Protein AF-A0AA42II17-F1 (afdb_monomer_lite)

pLDDT: mean 88.11, std 12.5, range [38.69, 98.19]

Secondary structure (DSSP, 8-state):
------SS--HHHHHHHHHHHHHHHHHHHHHHHHHHHHHHHHHHTT----SPPSS-HHHHHHHHHHHHTT-SSSHHHHHHHTT--HHHHHHHHTT--

Organism: Acinetobacter johnsonii (NCBI:txid40214)

Structure (mmCIF, N/CA/C/O backbone):
data_AF-A0AA42II17-F1
#
_entry.id   AF-A0AA42II17-F1
#
loop_
_atom_site.group_PDB
_atom_site.id
_atom_site.type_symbol
_atom_site.label_atom_id
_atom_site.label_alt_id
_atom_site.label_comp_id
_atom_site.label_asym_id
_atom_site.label_entity_id
_atom_site.label_seq_id
_atom_site.pdbx_PDB_ins_code
_atom_site.Cartn_x
_atom_site.Cartn_y
_atom_site.Cartn_z
_atom_site.occupancy
_atom_site.B_iso_or_equiv
_atom_site.auth_seq_id
_atom_site.auth_comp_id
_atom_site.auth_asym_id
_atom_site.auth_atom_id
_atom_site.pdbx_PDB_model_num
ATOM 1 N N . GLU A 1 1 ? 13.750 -13.078 -37.259 1.00 38.69 1 GLU A N 1
ATOM 2 C CA . GLU A 1 1 ? 15.176 -13.434 -37.119 1.00 38.69 1 GLU A CA 1
ATOM 3 C C . GLU A 1 1 ? 15.443 -13.757 -35.655 1.00 38.69 1 GLU A C 1
ATOM 5 O O . GLU A 1 1 ? 15.057 -12.974 -34.797 1.00 38.69 1 GLU A O 1
ATOM 10 N N . ASN A 1 2 ? 15.986 -14.941 -35.360 1.00 53.53 2 ASN A N 1
ATOM 11 C CA . ASN A 1 2 ? 16.306 -15.369 -33.995 1.00 53.53 2 ASN A CA 1
ATOM 12 C C . ASN A 1 2 ? 17.672 -14.800 -33.609 1.00 53.53 2 ASN A C 1
ATOM 14 O O . ASN A 1 2 ? 18.706 -15.359 -33.976 1.00 53.53 2 ASN A O 1
ATOM 18 N N . ILE A 1 3 ? 17.671 -13.674 -32.899 1.00 62.09 3 ILE A N 1
ATOM 19 C CA . ILE A 1 3 ? 18.895 -13.062 -32.383 1.00 62.09 3 ILE A CA 1
ATOM 20 C C . ILE A 1 3 ? 19.432 -13.978 -31.279 1.00 62.09 3 ILE A C 1
ATOM 22 O O . ILE A 1 3 ? 18.858 -14.067 -30.194 1.00 62.09 3 ILE A O 1
ATOM 26 N N . THR A 1 4 ? 20.485 -14.732 -31.583 1.00 64.31 4 THR A N 1
ATOM 27 C CA . THR A 1 4 ? 21.108 -15.653 -30.628 1.00 64.31 4 THR A CA 1
ATOM 28 C C . THR A 1 4 ? 22.276 -14.926 -29.977 1.00 64.31 4 THR A C 1
ATOM 30 O O . THR A 1 4 ? 23.309 -14.732 -30.609 1.00 64.31 4 THR A O 1
ATOM 33 N N . PHE A 1 5 ? 22.113 -14.499 -28.724 1.00 64.62 5 PHE A N 1
ATOM 34 C CA . PHE A 1 5 ? 23.189 -13.865 -27.962 1.00 64.62 5 PHE A CA 1
ATOM 35 C C . PHE A 1 5 ? 24.195 -14.935 -27.513 1.00 64.62 5 PHE A C 1
ATOM 37 O O . PHE A 1 5 ? 23.946 -15.685 -26.570 1.00 64.62 5 PHE A O 1
ATOM 44 N N . THR A 1 6 ? 25.322 -15.045 -28.216 1.00 64.88 6 THR A N 1
ATOM 45 C CA . THR A 1 6 ? 26.451 -15.904 -27.824 1.00 64.88 6 THR A CA 1
ATOM 46 C C . THR A 1 6 ? 27.394 -15.175 -26.863 1.00 64.88 6 THR A C 1
ATOM 48 O O . THR A 1 6 ? 27.473 -13.953 -26.883 1.00 64.88 6 THR A O 1
ATOM 51 N N . ALA A 1 7 ? 28.153 -15.910 -26.042 1.00 58.88 7 ALA A N 1
ATOM 52 C CA . ALA A 1 7 ? 29.027 -15.349 -25.000 1.00 58.88 7 ALA A CA 1
ATOM 53 C C . ALA A 1 7 ? 30.204 -14.472 -25.503 1.00 58.88 7 ALA A C 1
ATOM 55 O O . ALA A 1 7 ? 30.872 -13.833 -24.690 1.00 58.88 7 ALA A O 1
ATOM 56 N N . GLN A 1 8 ? 30.459 -14.397 -26.816 1.00 62.34 8 GLN A N 1
ATOM 57 C CA . GLN A 1 8 ? 31.323 -13.372 -27.411 1.00 62.34 8 GLN A CA 1
ATOM 58 C C . GLN A 1 8 ? 30.500 -12.093 -27.650 1.00 62.34 8 GLN A C 1
ATOM 60 O O . GLN A 1 8 ? 29.894 -11.928 -28.704 1.00 62.34 8 GLN A O 1
ATOM 65 N N . ALA A 1 9 ? 30.469 -11.190 -26.667 1.00 68.19 9 ALA A N 1
ATOM 66 C CA . ALA A 1 9 ? 29.800 -9.898 -26.807 1.00 68.19 9 ALA A CA 1
ATOM 67 C C . ALA A 1 9 ? 30.607 -8.979 -27.738 1.00 68.19 9 ALA A C 1
ATOM 69 O O . ALA A 1 9 ? 31.660 -8.456 -27.357 1.00 68.19 9 ALA A O 1
ATOM 70 N N . THR A 1 10 ? 30.132 -8.780 -28.967 1.00 84.38 10 THR A N 1
ATOM 71 C CA . THR A 1 10 ? 30.725 -7.790 -29.872 1.00 84.38 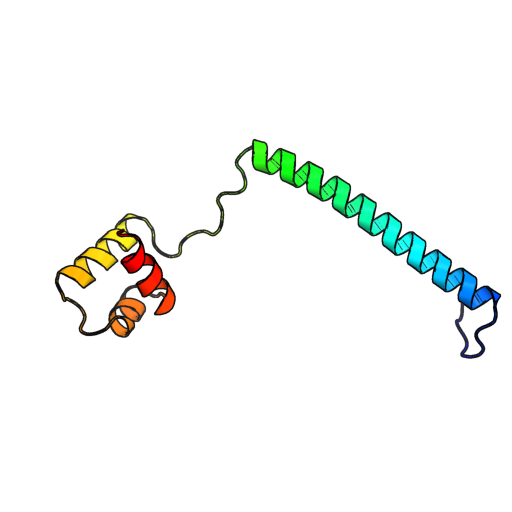10 THR A CA 1
ATOM 72 C C . THR A 1 10 ? 30.362 -6.369 -29.412 1.00 84.38 10 THR A C 1
ATOM 74 O O . THR A 1 10 ? 29.359 -6.174 -28.718 1.00 84.38 10 THR A O 1
ATOM 77 N N . PRO A 1 11 ? 31.125 -5.329 -29.805 1.00 85.44 11 PRO A N 1
ATOM 78 C CA . PRO A 1 11 ? 30.725 -3.943 -29.550 1.00 85.44 11 PRO A CA 1
ATOM 79 C C . PRO A 1 11 ? 29.302 -3.609 -30.041 1.00 85.44 11 PRO A C 1
ATOM 81 O O . PRO A 1 11 ? 28.620 -2.801 -29.414 1.00 85.44 11 PRO A O 1
ATOM 84 N N . MET A 1 12 ? 28.831 -4.265 -31.111 1.00 84.62 12 MET A N 1
ATOM 85 C CA . MET A 1 12 ? 27.470 -4.100 -31.637 1.00 84.62 12 MET A CA 1
ATOM 86 C C . MET A 1 12 ? 26.402 -4.738 -30.741 1.00 84.62 12 MET A C 1
ATOM 88 O O . MET A 1 12 ? 25.355 -4.128 -30.530 1.00 84.62 12 MET A O 1
ATOM 92 N N . ASP A 1 13 ? 26.666 -5.913 -30.163 1.00 84.69 13 ASP A N 1
ATOM 93 C CA . ASP A 1 13 ? 25.730 -6.566 -29.234 1.00 84.69 13 ASP A CA 1
ATOM 94 C C . ASP A 1 13 ? 25.550 -5.738 -27.958 1.00 84.69 13 ASP A C 1
ATOM 96 O O . ASP A 1 13 ? 24.434 -5.578 -27.462 1.00 84.69 13 ASP A O 1
ATOM 100 N N . ASN A 1 14 ? 26.641 -5.144 -27.463 1.00 85.31 14 ASN A N 1
ATOM 101 C CA . ASN A 1 14 ? 26.606 -4.243 -26.312 1.00 85.31 14 ASN A CA 1
ATOM 102 C C . ASN A 1 14 ? 25.786 -2.980 -26.601 1.00 85.31 14 ASN A C 1
ATOM 104 O O . ASN A 1 14 ? 24.976 -2.573 -25.766 1.00 85.31 14 ASN A O 1
ATOM 108 N N . LEU A 1 15 ? 25.962 -2.377 -27.782 1.00 89.38 15 LEU A N 1
ATOM 109 C CA . LEU A 1 15 ? 25.168 -1.223 -28.207 1.00 89.38 15 LEU A CA 1
ATOM 110 C C . LEU A 1 15 ? 23.678 -1.577 -28.308 1.00 89.38 15 LEU A C 1
ATOM 112 O O . LEU A 1 15 ? 22.835 -0.834 -27.808 1.00 89.38 15 LEU A O 1
ATOM 116 N N . MET A 1 16 ? 23.349 -2.719 -28.917 1.00 89.62 16 MET A N 1
ATOM 117 C CA . MET A 1 16 ? 21.963 -3.170 -29.055 1.00 89.62 16 MET A CA 1
ATOM 118 C C . MET A 1 16 ? 21.318 -3.420 -27.689 1.00 89.62 16 MET A C 1
ATOM 120 O O . MET A 1 16 ? 20.205 -2.960 -27.442 1.00 89.62 16 MET A O 1
ATOM 124 N N . LEU A 1 17 ? 22.028 -4.078 -26.770 1.00 88.94 17 LEU A N 1
ATOM 125 C CA . LEU A 1 17 ? 21.543 -4.319 -25.411 1.00 88.94 17 LEU A CA 1
ATOM 126 C C . LEU A 1 17 ? 21.265 -3.007 -24.662 1.00 88.94 17 LEU A C 1
ATOM 128 O O . LEU A 1 17 ? 20.229 -2.876 -24.010 1.00 88.94 17 LEU A O 1
ATOM 132 N N . GLN A 1 18 ? 22.161 -2.025 -24.776 1.00 92.44 18 GLN A N 1
ATOM 133 C CA . GLN A 1 18 ? 21.970 -0.702 -24.174 1.00 92.44 18 GLN A CA 1
ATOM 134 C C . GLN A 1 18 ? 20.757 0.017 -24.763 1.00 92.44 18 GLN A C 1
ATOM 136 O O . GLN A 1 18 ? 19.950 0.569 -24.015 1.00 92.44 18 GLN A O 1
ATOM 141 N N . LEU A 1 19 ? 20.596 -0.026 -26.087 1.00 94.56 19 LEU A N 1
ATOM 142 C CA . LEU A 1 19 ? 19.459 0.582 -26.767 1.00 94.56 19 LEU A CA 1
ATOM 143 C C . LEU A 1 19 ? 18.138 -0.069 -26.335 1.00 94.56 19 LEU A C 1
ATOM 145 O O . LEU A 1 19 ? 17.187 0.636 -26.006 1.00 94.56 19 LEU A O 1
ATOM 149 N N . MET A 1 20 ? 18.088 -1.401 -26.257 1.00 93.75 20 MET A N 1
ATOM 150 C CA . MET A 1 20 ? 16.921 -2.132 -25.752 1.00 93.75 20 MET A CA 1
ATOM 151 C C . MET A 1 20 ? 16.603 -1.769 -24.296 1.00 93.75 20 MET A C 1
ATOM 153 O O . MET A 1 20 ? 15.437 -1.570 -23.955 1.00 93.75 20 MET A O 1
ATOM 157 N N . GLY A 1 21 ? 17.624 -1.630 -23.446 1.00 95.56 21 GLY A N 1
ATOM 158 C CA . GLY A 1 21 ? 17.459 -1.164 -22.068 1.00 95.56 21 GLY A CA 1
ATOM 159 C C . GLY A 1 21 ? 16.877 0.250 -21.992 1.00 95.56 21 GLY A C 1
ATOM 160 O O . GLY A 1 21 ? 15.943 0.491 -21.227 1.00 95.56 21 GLY A O 1
ATOM 161 N N . ALA A 1 22 ? 17.371 1.164 -22.830 1.00 97.00 22 ALA A N 1
ATOM 162 C CA . ALA A 1 22 ? 16.864 2.531 -22.918 1.00 97.00 22 ALA A CA 1
ATOM 163 C C . ALA A 1 22 ? 15.400 2.576 -23.387 1.00 97.00 22 ALA A C 1
ATOM 165 O O . ALA A 1 22 ? 14.590 3.292 -22.799 1.00 97.00 22 ALA A O 1
ATOM 166 N N . PHE A 1 23 ? 15.028 1.768 -24.386 1.00 96.56 23 PHE A N 1
ATOM 167 C CA . PHE A 1 23 ? 13.636 1.658 -24.834 1.00 96.56 23 PHE A CA 1
ATOM 168 C C . PHE A 1 23 ? 12.717 1.097 -23.750 1.00 96.56 23 PHE A C 1
ATOM 170 O O . PHE A 1 23 ? 11.650 1.658 -23.506 1.00 96.56 23 PHE A O 1
ATOM 177 N N . ALA A 1 24 ? 13.138 0.042 -23.050 1.00 96.94 24 ALA A N 1
ATOM 178 C CA . ALA A 1 24 ? 12.353 -0.527 -21.958 1.00 96.94 24 ALA A CA 1
ATOM 179 C C . ALA A 1 24 ? 12.109 0.495 -20.832 1.00 96.94 24 ALA A C 1
ATOM 181 O O . ALA A 1 24 ? 11.014 0.556 -20.264 1.00 96.94 24 ALA A O 1
ATOM 182 N N . GLN A 1 25 ? 13.108 1.326 -20.521 1.00 97.25 25 GLN A N 1
ATOM 183 C CA . GLN A 1 25 ? 12.951 2.420 -19.566 1.00 97.25 25 GLN A CA 1
ATOM 184 C C . GLN A 1 25 ? 11.970 3.482 -20.079 1.00 97.25 25 GLN A C 1
ATOM 186 O O . GLN A 1 25 ? 11.051 3.861 -19.352 1.00 97.25 25 GLN A O 1
ATOM 191 N N . PHE A 1 26 ? 12.124 3.920 -21.326 1.00 97.50 26 PHE A N 1
ATOM 192 C CA . PHE A 1 26 ? 11.244 4.906 -21.948 1.00 97.50 26 PHE A CA 1
ATOM 193 C C . PHE A 1 26 ? 9.772 4.463 -21.943 1.00 97.50 26 PHE A C 1
ATOM 195 O O . PHE A 1 26 ? 8.887 5.207 -21.518 1.00 97.50 26 PHE A O 1
ATOM 202 N N . GLU A 1 27 ? 9.491 3.219 -22.336 1.00 97.56 27 GLU A N 1
ATOM 203 C CA . GLU A 1 27 ? 8.131 2.671 -22.296 1.00 97.56 27 GLU A CA 1
ATOM 204 C C . GLU A 1 27 ? 7.574 2.630 -20.870 1.00 97.56 27 GLU A C 1
ATOM 206 O O . GLU A 1 27 ? 6.404 2.957 -20.635 1.00 97.56 27 GLU A O 1
ATOM 211 N N . ARG A 1 28 ? 8.412 2.273 -19.889 1.00 97.50 28 ARG A N 1
ATOM 212 C CA . ARG A 1 28 ? 8.016 2.268 -18.479 1.00 97.50 28 ARG A CA 1
ATOM 213 C C . ARG A 1 28 ? 7.647 3.666 -17.993 1.00 97.50 28 ARG A C 1
ATOM 215 O O . ARG A 1 28 ? 6.670 3.796 -17.252 1.00 97.50 28 ARG A O 1
ATOM 222 N N . GLU A 1 29 ? 8.389 4.689 -18.396 1.00 98.12 29 GLU A N 1
ATOM 223 C CA . GLU A 1 29 ? 8.103 6.083 -18.049 1.00 98.12 29 GLU A CA 1
ATOM 224 C C . GLU A 1 29 ? 6.748 6.527 -18.615 1.00 98.12 29 GLU A C 1
ATOM 226 O O . GLU A 1 29 ? 5.908 7.009 -17.851 1.00 98.12 29 GLU A O 1
ATOM 231 N N . ILE A 1 30 ? 6.454 6.225 -19.885 1.00 97.94 30 ILE A N 1
ATOM 232 C CA . ILE A 1 30 ? 5.142 6.509 -20.499 1.00 97.94 30 ILE A CA 1
ATOM 233 C C . ILE A 1 30 ? 3.998 5.814 -19.748 1.00 97.94 30 ILE A C 1
ATOM 235 O O . ILE A 1 30 ? 2.949 6.415 -19.489 1.00 97.94 30 ILE A O 1
ATOM 239 N N . ILE A 1 31 ? 4.166 4.539 -19.385 1.00 98.00 31 ILE A N 1
ATOM 240 C CA . ILE A 1 31 ? 3.147 3.790 -18.630 1.00 98.00 31 ILE A CA 1
ATOM 241 C C . ILE A 1 31 ? 2.880 4.463 -17.279 1.00 98.00 31 ILE A C 1
ATOM 243 O O . ILE A 1 31 ? 1.722 4.595 -16.869 1.00 98.00 31 ILE A O 1
ATOM 247 N N . LEU A 1 32 ? 3.931 4.911 -16.590 1.00 98.19 32 LEU A N 1
ATOM 248 C CA . LEU A 1 32 ? 3.811 5.594 -15.303 1.00 98.19 32 LEU A CA 1
ATOM 249 C C . LEU A 1 32 ? 3.126 6.957 -15.432 1.00 98.19 32 LEU A C 1
ATOM 251 O O . LEU A 1 32 ? 2.332 7.310 -14.561 1.00 98.19 32 LEU A O 1
ATOM 255 N N . GLU A 1 33 ? 3.386 7.716 -16.495 1.00 97.75 33 GLU A N 1
ATOM 256 C CA . GLU A 1 33 ? 2.695 8.985 -16.755 1.00 97.75 33 GLU A CA 1
ATOM 257 C C . GLU A 1 33 ? 1.188 8.785 -16.926 1.00 97.75 33 GLU A C 1
ATOM 259 O O . GLU A 1 33 ? 0.393 9.410 -16.218 1.00 97.75 33 GLU A O 1
ATOM 264 N N . ARG A 1 34 ? 0.786 7.835 -17.777 1.00 97.81 34 ARG A N 1
ATOM 265 C CA . ARG A 1 34 ? -0.633 7.496 -17.981 1.00 97.81 34 ARG A CA 1
ATOM 266 C C . ARG A 1 34 ? -1.287 6.991 -16.698 1.00 97.81 34 ARG A C 1
ATOM 268 O O . ARG A 1 34 ? -2.424 7.347 -16.388 1.00 97.81 34 ARG A O 1
ATOM 275 N N . GLN A 1 35 ? -0.567 6.188 -15.914 1.00 97.94 35 GLN A N 1
ATOM 276 C CA . GLN A 1 35 ? -1.051 5.721 -14.619 1.00 97.94 35 GLN A CA 1
ATOM 277 C C . GLN A 1 35 ? -1.284 6.890 -13.654 1.00 97.94 35 GLN A C 1
ATOM 279 O O . GLN A 1 35 ? -2.331 6.936 -13.007 1.00 97.94 35 GLN A O 1
ATOM 284 N N . LYS A 1 36 ? -0.350 7.845 -13.561 1.00 97.81 36 LYS A N 1
ATOM 285 C CA . LYS A 1 36 ? -0.496 9.040 -12.714 1.00 97.81 36 LYS A CA 1
ATOM 286 C C . LYS A 1 36 ? -1.718 9.859 -13.112 1.00 97.81 36 LYS A C 1
ATOM 288 O O . LYS A 1 36 ? -2.465 10.292 -12.235 1.00 97.81 36 LYS A O 1
ATOM 293 N N . GLU A 1 37 ? -1.954 10.040 -14.409 1.00 97.44 37 GLU A N 1
ATOM 294 C CA . GLU A 1 37 ? -3.148 10.727 -14.900 1.00 97.44 37 GLU A CA 1
ATOM 295 C C . GLU A 1 37 ? -4.433 9.996 -14.484 1.00 97.44 37 GLU A C 1
ATOM 297 O O . GLU A 1 37 ? -5.338 10.612 -13.914 1.00 97.44 37 GLU A O 1
ATOM 302 N N . GLY A 1 38 ? -4.484 8.676 -14.676 1.00 97.25 38 GLY A N 1
ATOM 303 C CA . GLY A 1 38 ? -5.616 7.851 -14.252 1.00 97.25 38 GLY A CA 1
ATOM 304 C C . GLY A 1 38 ? -5.864 7.912 -12.741 1.00 97.25 38 GLY A C 1
ATOM 305 O O . GLY A 1 38 ? -7.005 8.087 -12.308 1.00 97.25 38 GLY A O 1
ATOM 306 N N . ILE A 1 39 ? -4.802 7.842 -11.932 1.00 97.06 39 ILE A N 1
ATOM 307 C CA . ILE A 1 39 ? -4.872 7.998 -10.471 1.00 97.06 39 ILE A CA 1
ATOM 308 C C . ILE A 1 39 ? -5.423 9.379 -10.112 1.00 97.06 39 ILE A C 1
ATOM 310 O O . ILE A 1 39 ? -6.306 9.468 -9.262 1.00 97.06 39 ILE A O 1
ATOM 314 N N . ARG A 1 40 ? -4.961 10.453 -10.765 1.00 96.25 40 ARG A N 1
ATOM 315 C CA . ARG A 1 40 ? -5.436 11.824 -10.518 1.00 96.25 40 ARG A CA 1
ATOM 316 C C . ARG A 1 40 ? -6.935 11.956 -10.784 1.00 96.25 40 ARG A C 1
ATOM 318 O O . ARG A 1 40 ? -7.649 12.517 -9.955 1.00 96.25 40 ARG A O 1
ATOM 325 N N . LEU A 1 41 ? -7.424 11.405 -11.894 1.00 97.06 41 LEU A N 1
ATOM 326 C CA . LEU A 1 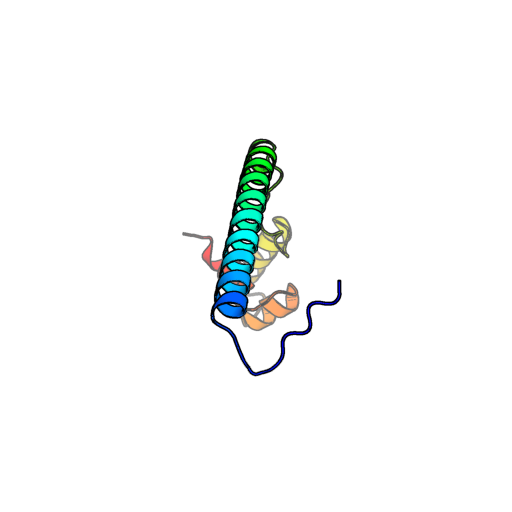41 ? -8.854 11.398 -12.223 1.00 97.06 41 LEU A CA 1
ATOM 327 C C . LEU A 1 41 ? -9.666 10.567 -11.217 1.00 97.06 41 LEU A C 1
ATOM 329 O O . LEU A 1 41 ? -10.703 11.018 -10.734 1.00 97.06 41 LEU A O 1
ATOM 333 N N . ALA A 1 42 ? -9.187 9.378 -10.848 1.00 96.00 42 ALA A N 1
ATOM 334 C CA . ALA A 1 42 ? -9.846 8.523 -9.861 1.00 96.00 42 ALA A CA 1
ATOM 335 C C . ALA A 1 42 ? -9.864 9.145 -8.451 1.00 96.00 42 ALA A C 1
ATOM 337 O O . ALA A 1 42 ? -10.853 9.005 -7.728 1.00 96.00 42 ALA A O 1
ATOM 338 N N . ALA A 1 43 ? -8.802 9.857 -8.071 1.00 93.62 43 ALA A N 1
ATOM 339 C CA . ALA A 1 43 ? -8.724 10.613 -6.827 1.00 93.62 43 ALA A CA 1
ATOM 340 C C . ALA A 1 43 ? -9.700 11.796 -6.822 1.00 93.62 43 ALA A C 1
ATOM 342 O O . ALA A 1 43 ? -10.428 11.958 -5.847 1.00 93.62 43 ALA A O 1
ATOM 343 N N . ALA A 1 44 ? -9.794 12.555 -7.921 1.00 94.25 44 ALA A N 1
ATOM 344 C CA . ALA A 1 44 ? -10.783 13.627 -8.072 1.00 94.25 44 ALA A CA 1
ATOM 345 C C . ALA A 1 44 ? -12.232 13.106 -7.987 1.00 94.25 44 ALA A C 1
ATOM 347 O O . ALA A 1 44 ? -13.104 13.780 -7.450 1.00 94.25 44 ALA A O 1
ATOM 348 N N . GLN A 1 45 ? -12.480 11.878 -8.451 1.00 96.00 45 GLN A N 1
ATOM 349 C CA . GLN A 1 45 ? -13.763 11.175 -8.308 1.00 96.00 45 GLN A CA 1
ATOM 350 C C . GLN A 1 45 ? -13.986 10.560 -6.911 1.00 96.00 45 GLN A C 1
ATOM 352 O O . GLN A 1 45 ? -15.003 9.906 -6.687 1.00 96.00 45 GLN A O 1
ATOM 357 N N . GLY A 1 46 ? -13.041 10.696 -5.975 1.00 92.56 46 GLY A N 1
ATOM 358 C CA . GLY A 1 46 ? -13.163 10.162 -4.616 1.00 92.56 46 GLY A CA 1
ATOM 359 C C . GLY A 1 46 ? -13.134 8.631 -4.519 1.00 92.56 46 GLY A C 1
ATOM 360 O O . GLY A 1 46 ? -13.619 8.066 -3.536 1.00 92.56 46 GLY A O 1
ATOM 361 N N . LYS A 1 47 ? -12.581 7.926 -5.519 1.00 93.31 47 LYS A N 1
ATOM 362 C CA . LYS A 1 47 ? -12.538 6.449 -5.529 1.00 93.31 47 LYS A CA 1
ATOM 363 C C . LYS A 1 47 ? -11.635 5.870 -4.436 1.00 93.31 47 LYS A C 1
ATOM 365 O O . LYS A 1 47 ? -11.919 4.796 -3.909 1.00 93.31 47 LYS A O 1
ATOM 370 N N . TYR A 1 48 ? -10.558 6.567 -4.076 1.00 90.38 48 TYR A N 1
ATOM 371 C CA . TYR A 1 48 ? -9.622 6.110 -3.049 1.00 90.38 48 TYR A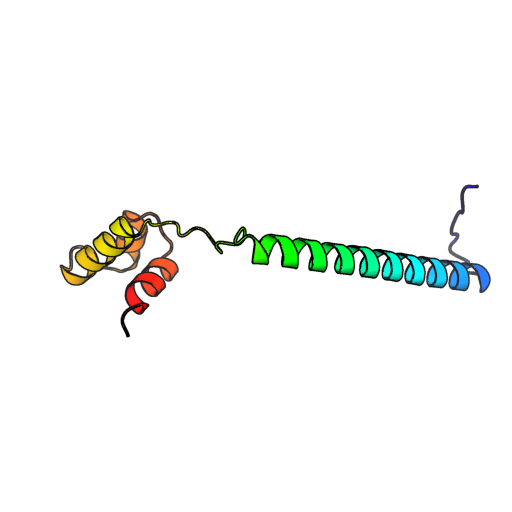 CA 1
ATOM 372 C C . TYR A 1 48 ? -10.128 6.465 -1.647 1.00 90.38 48 TYR A C 1
ATOM 374 O O . TYR A 1 48 ? -9.987 7.595 -1.193 1.00 90.38 48 TYR A O 1
ATOM 382 N N . LYS A 1 49 ? -10.679 5.474 -0.938 1.00 87.75 49 LYS A N 1
ATOM 383 C CA . LYS A 1 49 ? -11.165 5.607 0.452 1.00 87.75 49 LYS A CA 1
ATOM 384 C C . LYS A 1 49 ? -10.168 5.097 1.503 1.00 87.75 49 LYS A C 1
ATOM 386 O O . LYS A 1 49 ? -10.514 4.919 2.667 1.00 87.75 49 LYS A O 1
ATOM 391 N N . GLY A 1 50 ? -8.924 4.855 1.087 1.00 88.31 50 GLY A N 1
ATOM 392 C CA . GLY A 1 50 ? -7.895 4.248 1.925 1.00 88.31 50 GLY A CA 1
ATOM 393 C C . GLY A 1 50 ? -8.167 2.773 2.230 1.00 88.31 50 GLY A C 1
ATOM 394 O O . GLY A 1 50 ? -8.963 2.105 1.569 1.00 88.31 50 GLY A O 1
ATOM 395 N N . ARG A 1 51 ? -7.460 2.243 3.232 1.00 85.69 51 ARG A N 1
ATOM 396 C CA . ARG A 1 51 ? -7.630 0.859 3.680 1.00 85.69 51 ARG A CA 1
ATOM 397 C C . ARG A 1 51 ? -8.945 0.718 4.445 1.00 85.69 51 ARG A C 1
ATOM 399 O O . ARG A 1 51 ? -9.157 1.426 5.424 1.00 85.69 51 ARG A O 1
ATOM 406 N N . VAL A 1 52 ? -9.759 -0.265 4.069 1.00 86.06 52 VAL A N 1
ATOM 407 C CA . VAL A 1 52 ? -10.956 -0.635 4.835 1.00 86.06 52 VAL A CA 1
ATOM 408 C C . VAL A 1 52 ? -10.536 -1.124 6.225 1.00 86.06 52 VAL A C 1
ATOM 410 O O . VAL A 1 52 ? -9.705 -2.028 6.363 1.00 86.06 52 VAL A O 1
ATOM 413 N N . HIS A 1 53 ? -11.070 -0.484 7.266 1.00 87.25 53 HIS A N 1
ATOM 414 C CA . HIS A 1 53 ? -10.850 -0.898 8.648 1.00 87.25 53 HIS A CA 1
ATOM 415 C C . HIS A 1 53 ? -11.575 -2.219 8.927 1.00 87.25 53 HIS A C 1
ATOM 417 O O . HIS A 1 53 ? -12.686 -2.429 8.455 1.00 87.25 53 HIS A O 1
ATOM 423 N N . LYS A 1 54 ? -10.935 -3.116 9.694 1.00 87.81 54 LYS A N 1
ATOM 424 C CA . LYS A 1 54 ? -11.513 -4.431 10.027 1.00 87.81 54 LYS A CA 1
ATOM 425 C C . LYS A 1 54 ? -12.721 -4.318 10.965 1.00 87.81 54 LYS A C 1
ATOM 427 O O . LYS A 1 54 ? -13.616 -5.144 10.882 1.00 87.81 54 LYS A O 1
ATOM 432 N N . LEU A 1 55 ? -12.733 -3.297 11.824 1.00 90.19 55 LEU A N 1
ATOM 433 C CA . LEU A 1 55 ? -13.871 -2.990 12.683 1.00 90.19 55 LEU A CA 1
ATOM 434 C C . LEU A 1 55 ? -14.666 -1.843 12.070 1.00 90.19 55 LEU A C 1
ATOM 436 O O . LEU A 1 55 ? -14.078 -0.856 11.614 1.00 90.19 55 LEU A O 1
ATOM 440 N N . ASN A 1 56 ? -15.990 -1.967 12.091 1.00 89.94 56 ASN A N 1
ATOM 441 C CA . ASN A 1 56 ? -16.871 -0.841 11.810 1.00 89.94 56 ASN A CA 1
ATOM 442 C C . ASN A 1 56 ? -16.818 0.182 12.978 1.00 89.94 56 ASN A C 1
ATOM 444 O O . ASN A 1 56 ? -16.255 -0.114 14.039 1.00 89.94 56 ASN A O 1
ATOM 448 N N . PRO A 1 57 ? -17.354 1.405 12.809 1.00 88.56 57 PRO A N 1
ATOM 449 C CA . PRO A 1 57 ? -17.307 2.428 13.855 1.00 88.56 57 PRO A CA 1
ATOM 450 C C . PRO A 1 57 ? -17.937 1.990 15.183 1.00 88.56 57 PRO A C 1
ATOM 452 O O . PRO A 1 57 ? -17.420 2.342 16.241 1.00 88.56 57 PRO A O 1
ATOM 455 N N . ASP A 1 58 ? -19.004 1.195 15.139 1.00 91.38 58 ASP A N 1
ATOM 456 C CA . ASP A 1 58 ? -19.718 0.746 16.337 1.00 91.38 58 ASP A CA 1
ATOM 457 C C . ASP A 1 58 ? -18.938 -0.330 17.098 1.00 91.38 58 ASP A C 1
ATOM 459 O O . ASP A 1 58 ? -18.812 -0.260 18.314 1.00 91.38 58 ASP A O 1
ATOM 463 N N . GLN A 1 59 ? -18.301 -1.264 16.392 1.00 91.69 59 GLN A N 1
ATOM 464 C CA . GLN A 1 59 ? -17.374 -2.242 16.960 1.00 91.69 59 GLN A CA 1
ATOM 465 C C . GLN A 1 59 ? -16.130 -1.566 17.530 1.00 91.69 59 GLN A C 1
ATOM 467 O O . GLN A 1 59 ? -15.614 -1.996 18.556 1.00 91.69 59 GLN A O 1
ATOM 472 N N . ALA A 1 60 ? -15.639 -0.502 16.890 1.00 91.38 60 ALA A N 1
ATOM 473 C CA . ALA A 1 60 ? -14.520 0.269 17.417 1.00 91.38 60 ALA A CA 1
ATOM 474 C C . ALA A 1 60 ? -14.892 0.997 18.721 1.00 91.38 60 ALA A C 1
ATOM 476 O O . ALA A 1 60 ? -14.054 1.065 19.619 1.00 91.38 60 ALA A O 1
ATOM 477 N N . LYS A 1 61 ? -16.130 1.499 18.844 1.00 91.31 61 LYS A N 1
ATOM 478 C CA . LYS A 1 61 ? -16.665 2.053 20.100 1.00 91.31 61 LYS A CA 1
ATOM 479 C C . LYS A 1 61 ? -16.857 0.968 21.156 1.00 91.31 61 LYS A C 1
ATOM 481 O O . LYS A 1 61 ? -16.396 1.148 22.273 1.00 91.31 61 LYS A O 1
ATOM 486 N N . ALA A 1 62 ? -17.448 -0.168 20.792 1.00 92.31 62 ALA A N 1
ATOM 487 C CA . ALA A 1 62 ? -17.631 -1.300 21.697 1.00 92.31 62 ALA A CA 1
ATOM 488 C C . ALA A 1 62 ? -16.289 -1.823 22.233 1.00 92.31 62 ALA A C 1
ATOM 490 O O . ALA A 1 62 ? -16.173 -2.142 23.410 1.00 92.31 62 ALA A O 1
ATOM 491 N N . LEU A 1 63 ? -15.246 -1.848 21.395 1.00 92.94 63 LEU A N 1
ATOM 492 C CA . LEU A 1 63 ? -13.888 -2.189 21.816 1.00 92.94 63 LEU A CA 1
ATOM 493 C C . LEU A 1 63 ? -13.340 -1.210 22.859 1.00 92.94 63 LEU A C 1
ATOM 495 O O . LEU A 1 63 ? -12.661 -1.637 23.789 1.00 92.94 63 LEU A O 1
ATOM 499 N N . GLN A 1 64 ? -13.599 0.089 22.687 1.00 90.94 64 GLN A N 1
ATOM 500 C CA . GLN A 1 64 ? -13.171 1.123 23.633 1.00 90.94 64 GLN A CA 1
ATOM 501 C C . GLN A 1 64 ? -13.932 0.998 24.953 1.00 90.94 64 GLN A C 1
ATOM 503 O O . GLN A 1 64 ? -13.303 0.895 25.996 1.00 90.94 64 GLN A O 1
ATOM 508 N N . GLN A 1 65 ? -15.260 0.882 24.898 1.00 92.19 65 GLN A N 1
ATOM 509 C CA . GLN A 1 65 ? -16.100 0.692 26.082 1.00 92.19 65 GLN A CA 1
ATOM 510 C C . GLN A 1 65 ? -15.696 -0.557 26.866 1.00 92.19 65 GLN A C 1
ATOM 512 O O . GLN A 1 65 ? -15.459 -0.475 28.063 1.00 92.19 65 GLN A O 1
ATOM 517 N N . ALA A 1 66 ? -15.494 -1.690 26.190 1.00 91.62 66 ALA A N 1
ATOM 518 C CA . ALA A 1 66 ? -15.067 -2.919 26.849 1.00 91.62 66 ALA A CA 1
ATOM 519 C C . ALA A 1 66 ? -13.669 -2.817 27.488 1.00 91.62 66 ALA A C 1
ATOM 521 O O . ALA A 1 66 ? -13.366 -3.539 28.441 1.00 91.62 66 ALA A O 1
ATOM 522 N N . TRP A 1 67 ? -12.802 -1.947 26.959 1.00 91.75 67 TRP A N 1
ATOM 523 C CA . TRP A 1 67 ? -11.515 -1.639 27.577 1.00 91.75 67 TRP A CA 1
ATOM 524 C C . TRP A 1 67 ? -11.679 -0.737 28.809 1.00 91.75 67 TRP A C 1
ATOM 526 O O . TRP A 1 67 ? -11.081 -1.028 29.843 1.00 91.75 67 TRP A O 1
ATOM 536 N N . ASP A 1 68 ? -12.503 0.306 28.716 1.00 90.38 68 ASP A N 1
ATOM 537 C CA . ASP A 1 68 ? -12.739 1.277 29.793 1.00 90.38 68 ASP A CA 1
ATOM 538 C C . ASP A 1 68 ? -13.505 0.662 30.976 1.00 90.38 68 ASP A C 1
ATOM 540 O O . ASP A 1 68 ? -13.200 0.943 32.133 1.00 90.38 68 ASP A O 1
ATOM 544 N N . GLU A 1 69 ? -14.444 -0.243 30.699 1.00 92.50 69 GLU A N 1
ATOM 545 C CA . GLU A 1 69 ? -15.195 -1.028 31.689 1.00 92.50 69 GLU A CA 1
ATOM 546 C C . GLU A 1 69 ? -14.361 -2.163 32.310 1.00 92.50 69 GLU A C 1
ATOM 548 O O . GLU A 1 69 ? -14.816 -2.847 33.226 1.00 92.50 69 GLU A O 1
ATOM 553 N N . GLY A 1 70 ? -13.135 -2.392 31.823 1.00 90.00 70 GLY A N 1
ATOM 554 C CA . GLY A 1 70 ? -12.245 -3.427 32.349 1.00 90.00 70 GLY A CA 1
ATOM 555 C C . GLY A 1 70 ? -12.726 -4.858 32.087 1.00 90.00 70 GLY A C 1
ATOM 556 O O . GLY A 1 70 ? -12.318 -5.774 32.800 1.00 90.00 70 GLY A O 1
ATOM 557 N N . MET A 1 71 ? -13.556 -5.080 31.058 1.00 89.12 71 MET A N 1
ATOM 558 C CA . MET A 1 71 ? -14.124 -6.399 30.732 1.00 89.12 71 MET A CA 1
ATOM 559 C C . MET A 1 71 ? -13.061 -7.446 30.362 1.00 89.12 71 MET A C 1
ATOM 561 O O . MET A 1 71 ? -13.316 -8.647 30.436 1.00 89.12 71 MET A O 1
ATOM 565 N N . TYR A 1 72 ? -11.869 -7.003 29.950 1.00 90.56 72 TYR A N 1
ATOM 566 C CA . TYR A 1 72 ? -10.763 -7.865 29.541 1.00 90.56 72 TYR A CA 1
ATOM 567 C C . TYR A 1 72 ? -9.493 -7.553 30.330 1.00 90.56 72 TYR A C 1
ATOM 569 O O . TYR A 1 72 ? -9.044 -6.411 30.391 1.00 90.56 72 TYR A O 1
ATOM 577 N N . SER A 1 73 ? -8.844 -8.596 30.855 1.00 88.00 73 SER A N 1
ATOM 578 C CA . SER A 1 73 ? -7.623 -8.467 31.662 1.00 88.00 73 SER A CA 1
ATOM 579 C C . SER A 1 73 ? -6.395 -8.025 30.858 1.00 88.00 73 SER A C 1
ATOM 581 O O . SER A 1 73 ? -5.428 -7.518 31.426 1.00 88.00 73 SER A O 1
ATOM 583 N N . SER A 1 74 ? -6.394 -8.210 29.533 1.00 92.25 74 SER A N 1
ATOM 584 C CA . SER A 1 74 ? -5.272 -7.818 28.683 1.00 92.25 74 SER A CA 1
ATOM 585 C C . SER A 1 74 ? -5.702 -7.323 27.300 1.00 92.25 74 SER A C 1
ATOM 587 O O . SER A 1 74 ? -6.708 -7.743 26.728 1.00 92.25 74 SER A O 1
ATOM 589 N N . LYS A 1 75 ? -4.858 -6.476 26.692 1.00 91.00 75 LYS A N 1
ATOM 590 C CA . LYS A 1 75 ? -5.014 -6.038 25.291 1.00 91.00 75 LYS A CA 1
ATOM 591 C C . LYS A 1 75 ? -4.885 -7.192 24.288 1.00 91.00 75 LYS A C 1
ATOM 593 O O . LYS A 1 75 ? -5.252 -7.019 23.131 1.00 91.00 75 LYS A O 1
ATOM 598 N N . VAL A 1 76 ? -4.326 -8.336 24.694 1.00 93.94 76 VAL A N 1
ATOM 599 C CA . VAL A 1 76 ? -4.252 -9.548 23.863 1.00 93.94 76 VAL A CA 1
ATOM 600 C C . VAL A 1 76 ? -5.604 -10.250 23.838 1.00 93.94 76 VAL A C 1
ATOM 602 O O . VAL A 1 76 ? -6.043 -10.669 22.772 1.00 93.94 76 VAL A O 1
ATOM 605 N N . ASP A 1 77 ? -6.282 -10.331 24.978 1.00 92.50 77 ASP A N 1
ATOM 606 C CA . ASP A 1 77 ? -7.592 -10.980 25.073 1.00 92.50 77 ASP A CA 1
ATOM 607 C C . ASP A 1 77 ? -8.665 -10.144 24.378 1.00 92.50 77 ASP A C 1
ATOM 609 O O . ASP A 1 77 ? -9.456 -10.682 23.607 1.00 92.50 77 ASP A O 1
ATOM 613 N N . LEU A 1 78 ? -8.586 -8.816 24.513 1.00 92.88 78 LEU A N 1
ATOM 614 C CA . LEU A 1 78 ? -9.404 -7.888 23.732 1.00 92.88 78 LEU A CA 1
ATOM 615 C C . LEU A 1 78 ? -9.161 -8.047 22.220 1.00 92.88 78 LEU A C 1
ATOM 617 O O . LEU A 1 78 ? -10.098 -8.053 21.427 1.00 92.88 78 LEU A O 1
ATOM 621 N N . ALA A 1 79 ? -7.903 -8.226 21.803 1.00 94.19 79 ALA A N 1
ATOM 622 C CA . ALA A 1 79 ? -7.568 -8.443 20.397 1.00 94.19 79 ALA A CA 1
ATOM 623 C C . ALA A 1 79 ? -8.198 -9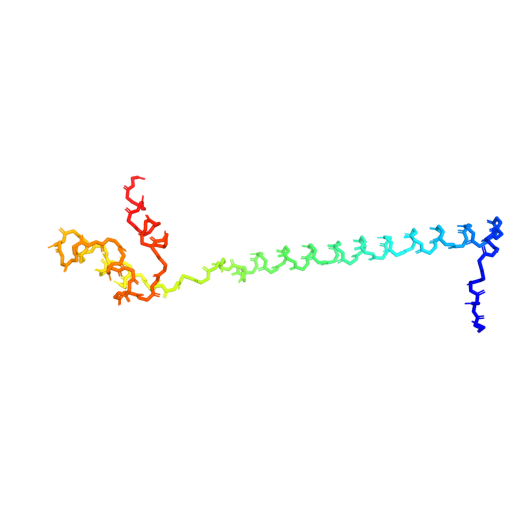.733 19.849 1.00 94.19 79 ALA A C 1
ATOM 625 O O . ALA A 1 79 ? -8.737 -9.726 18.746 1.00 94.19 79 ALA A O 1
ATOM 626 N N . LYS A 1 80 ? -8.162 -10.821 20.630 1.00 94.44 80 LYS A N 1
ATOM 627 C CA . LYS A 1 80 ? -8.791 -12.099 20.270 1.00 94.44 80 LYS A CA 1
ATOM 628 C C . LYS A 1 80 ? -10.311 -11.975 20.183 1.00 94.44 80 LYS A C 1
ATOM 630 O O . LYS A 1 80 ? -10.889 -12.452 19.214 1.00 94.44 80 LYS A O 1
ATOM 635 N N . ALA A 1 81 ? -10.940 -11.313 21.155 1.00 92.38 81 ALA A N 1
ATOM 636 C CA . ALA A 1 81 ? -12.392 -11.147 21.201 1.00 92.38 81 ALA A CA 1
ATOM 637 C C . ALA A 1 81 ? -12.941 -10.369 19.994 1.00 92.38 81 ALA A C 1
ATOM 639 O O . ALA A 1 81 ? -13.990 -10.713 19.460 1.00 92.38 81 ALA A O 1
ATOM 640 N N . PHE A 1 82 ? -12.205 -9.356 19.533 1.00 91.12 82 PHE A N 1
ATOM 641 C CA . PHE A 1 82 ? -12.577 -8.535 18.377 1.00 91.12 82 PHE A CA 1
ATOM 642 C C . PHE A 1 82 ? -11.948 -9.014 17.057 1.00 91.12 82 PHE A C 1
ATOM 644 O O . PHE A 1 82 ? -12.022 -8.303 16.057 1.00 91.12 82 PHE A O 1
ATOM 651 N N . ASP A 1 83 ? -11.307 -10.189 17.048 1.00 93.81 83 ASP A N 1
ATOM 652 C CA . ASP A 1 83 ? -10.582 -10.757 15.904 1.00 93.81 83 ASP A CA 1
ATOM 653 C C . ASP A 1 83 ? -9.663 -9.730 15.206 1.00 93.81 83 ASP A C 1
ATOM 655 O O . ASP A 1 83 ? -9.703 -9.492 13.999 1.00 93.81 83 ASP A O 1
ATOM 659 N N . ILE A 1 84 ? -8.812 -9.048 15.963 1.00 93.81 84 ILE A N 1
ATOM 660 C CA . ILE A 1 84 ? -7.837 -8.094 15.427 1.00 93.81 84 ILE A CA 1
ATOM 661 C C . ILE A 1 84 ? -6.448 -8.358 15.998 1.00 93.81 84 ILE A C 1
ATOM 663 O O . ILE A 1 84 ? -6.266 -9.071 16.977 1.00 93.81 84 ILE A O 1
ATOM 667 N N . SER A 1 85 ? -5.417 -7.774 15.384 1.00 93.88 85 SER A N 1
ATOM 668 C CA . SER A 1 85 ? -4.073 -7.868 15.949 1.00 93.88 85 SER A CA 1
ATOM 669 C C . SER A 1 85 ? -3.951 -7.019 17.214 1.00 93.88 85 SER A C 1
ATOM 671 O O . SER A 1 85 ? -4.554 -5.949 17.326 1.00 93.88 85 SER A O 1
ATOM 673 N N . ARG A 1 86 ? -3.072 -7.426 18.136 1.00 93.44 86 ARG A N 1
ATOM 674 C CA . ARG A 1 86 ? -2.724 -6.627 19.324 1.00 93.44 86 ARG A CA 1
ATOM 675 C C . ARG A 1 86 ? -2.336 -5.187 18.956 1.00 93.44 86 ARG A C 1
ATOM 677 O O . ARG A 1 86 ? -2.718 -4.245 19.638 1.00 93.44 86 ARG A O 1
ATOM 684 N N . GLN A 1 87 ? -1.618 -5.000 17.847 1.00 92.81 87 GLN A N 1
ATOM 685 C CA . GLN A 1 87 ? -1.244 -3.668 17.357 1.00 92.81 87 GLN A CA 1
ATOM 686 C C . GLN A 1 87 ? -2.451 -2.851 16.878 1.00 92.81 87 GLN A C 1
ATOM 688 O O . GLN A 1 87 ? -2.483 -1.633 17.039 1.00 92.81 87 GLN A O 1
ATOM 693 N N . ALA A 1 88 ? -3.469 -3.496 16.303 1.00 91.81 88 ALA A N 1
ATOM 694 C CA . ALA A 1 88 ? -4.711 -2.819 15.956 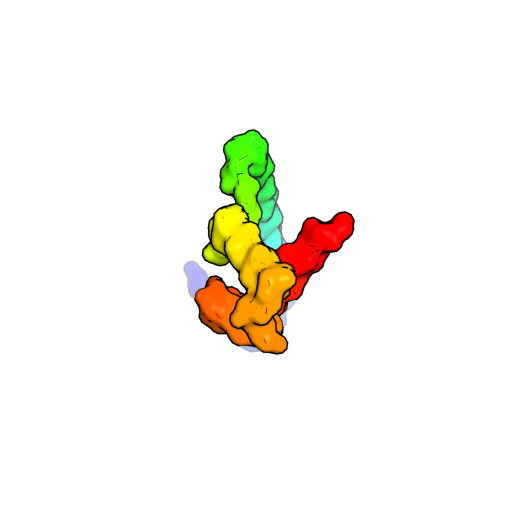1.00 91.81 88 ALA A CA 1
ATOM 695 C C . ALA A 1 88 ? -5.451 -2.325 17.205 1.00 91.81 88 ALA A C 1
ATOM 697 O O . ALA A 1 88 ? -5.900 -1.184 17.184 1.00 91.81 88 ALA A O 1
ATOM 698 N N . VAL A 1 89 ? -5.480 -3.104 18.295 1.00 92.75 89 VAL A N 1
ATOM 699 C CA . VAL A 1 89 ? -6.029 -2.657 19.590 1.00 92.75 89 VAL A CA 1
ATOM 700 C C . VAL A 1 89 ? -5.346 -1.372 20.054 1.00 92.75 89 VAL A C 1
ATOM 702 O O . VAL A 1 89 ? -6.022 -0.379 20.296 1.00 92.75 89 VAL A O 1
ATOM 705 N N . TYR A 1 90 ? -4.008 -1.334 20.092 1.00 92.50 90 TYR A N 1
ATOM 706 C CA . TYR A 1 90 ? -3.287 -0.109 20.465 1.00 92.50 90 TYR A CA 1
ATOM 707 C C . TYR A 1 90 ? -3.632 1.080 19.564 1.00 92.50 90 TYR A C 1
ATOM 709 O O . TYR A 1 90 ? -3.774 2.189 20.063 1.00 92.50 90 TYR A O 1
ATOM 717 N N . ARG A 1 91 ? -3.797 0.877 18.251 1.00 90.31 91 ARG A N 1
ATOM 718 C CA . ARG A 1 91 ? -4.196 1.960 17.334 1.00 90.31 91 ARG A CA 1
ATOM 719 C C . ARG A 1 91 ? -5.610 2.472 17.596 1.00 90.31 91 ARG A C 1
ATOM 721 O O . ARG A 1 91 ? -5.824 3.672 17.469 1.00 90.31 91 ARG A O 1
ATOM 728 N N . TYR A 1 92 ? -6.552 1.593 17.937 1.00 89.81 92 TYR A N 1
ATOM 729 C CA . TYR A 1 92 ? -7.915 2.004 18.278 1.00 89.81 92 TYR A CA 1
ATOM 730 C C . TYR A 1 92 ? -7.969 2.736 19.621 1.00 8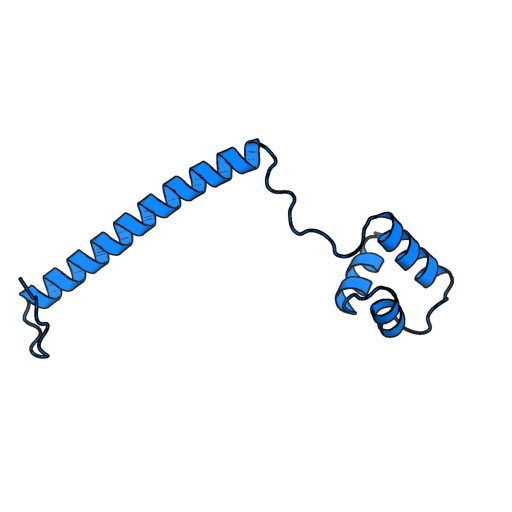9.81 92 TYR A C 1
ATOM 732 O O . TYR A 1 92 ? -8.653 3.746 19.710 1.00 89.81 92 TYR A O 1
ATOM 740 N N . LEU A 1 93 ? -7.190 2.298 20.614 1.00 88.88 93 LEU A N 1
ATOM 741 C CA . LEU A 1 93 ? -7.132 2.937 21.934 1.00 88.88 93 LEU A CA 1
ATOM 742 C C . LEU A 1 93 ? -6.298 4.235 21.949 1.00 88.88 93 LEU A C 1
ATOM 744 O O . LEU A 1 93 ? -6.571 5.127 22.738 1.00 88.88 93 LEU A O 1
ATOM 748 N N . LYS A 1 94 ? -5.294 4.381 21.069 1.00 83.75 94 LYS A N 1
ATOM 749 C CA . LYS A 1 94 ? -4.451 5.593 20.968 1.00 83.75 94 LYS A CA 1
ATOM 750 C C . LYS A 1 94 ? -5.177 6.790 20.341 1.00 83.75 94 LYS A C 1
ATOM 752 O O . LYS A 1 94 ? -4.693 7.908 20.449 1.00 83.75 94 LYS A O 1
ATOM 757 N N . LYS A 1 95 ? -6.307 6.583 19.659 1.00 64.38 95 LYS A N 1
ATOM 758 C CA . LYS A 1 95 ? -6.999 7.639 18.897 1.00 64.38 95 LYS A CA 1
ATOM 759 C C . LYS A 1 95 ? -7.642 8.744 19.758 1.00 64.38 95 LYS A C 1
ATOM 761 O O . LYS A 1 95 ? -8.250 9.637 19.181 1.00 64.38 95 LYS A O 1
ATOM 766 N N . ILE A 1 96 ? -7.487 8.704 21.083 1.00 49.66 96 ILE A N 1
ATOM 767 C CA . ILE A 1 96 ? -7.885 9.764 22.014 1.00 49.66 96 ILE A CA 1
ATOM 768 C C . ILE A 1 96 ? -6.619 10.447 22.546 1.00 49.66 96 ILE A C 1
ATOM 770 O O . ILE A 1 96 ? -6.064 10.054 23.571 1.00 49.66 96 ILE A O 1
ATOM 774 N N . ASN A 1 97 ? -6.139 11.423 21.775 1.00 39.09 97 ASN A N 1
ATOM 775 C CA . ASN A 1 97 ? -5.604 12.695 22.262 1.00 39.09 97 ASN A CA 1
ATOM 776 C C . ASN A 1 97 ? -5.687 13.718 21.126 1.00 39.09 97 ASN A C 1
ATOM 778 O O . ASN A 1 97 ? -5.194 13.384 20.022 1.00 39.09 97 ASN A O 1
#

InterPro domains:
  IPR006119 Resolvase, N-terminal catalytic domain [PF00239] (8-48)
  IPR006119 Resolvase, N-terminal catalytic domain [PS51736] (1-46)
  IPR006120 Resolvase, HTH domain [PF02796] (50-95)
  IPR036162 Resolvase-like, N-terminal catalytic domain superfamily [G3DSA:3.40.50.1390] (1-53)
  IPR036162 Resolvase-like, N-terminal catalytic domain superfamily [SSF53041] (9-48)

Radius of gyration: 27.13 Å; chains: 1; bounding box: 51×30×70 Å

Foldseek 3Di:
DPPDDDPPCDPVNVVVVVVVVVVVVVVVVVVVVVVVVVVVVCVVVVVPPDDDDPDDPVLLVVLQVCVVVVVDPDLCVSCVVSVHDSVVSVVSNVPPD

Sequence (97 aa):
ENITFTAQATPMDNLMLQLMGAFAQFEREIILERQKEGIRLAAAQGKYKGRVHKLNPDQAKALQQAWDEGMYSSKVDLAKAFDISRQAVYRYLKKIN